Protein AF-A0A1V4JST7-F1 (afdb_monomer)

Neare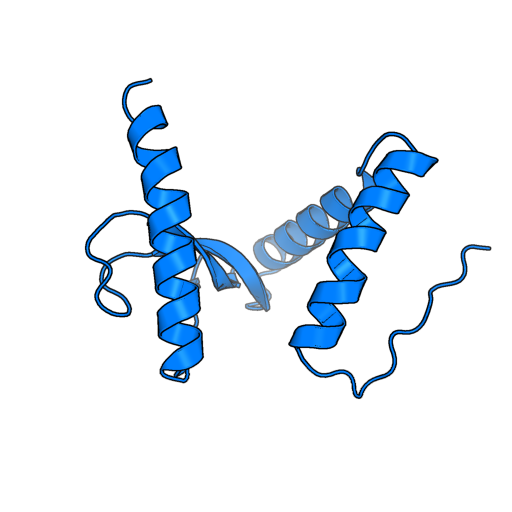st PDB structures (foldseek):
  5k0z-assembly1_A  TM=9.185E-01  e=1.102E-11  Gallus gallus
  1t2f-assembly1_A  TM=8.914E-01  e=3.279E-11  Homo sapiens
  6bb3-assembly1_C  TM=9.493E-01  e=1.491E-09  Homo sapiens
  4r69-assembly1_B  TM=9.449E-01  e=2.097E-09  Homo sapiens
  6ldh-assembly1_A  TM=8.846E-01  e=1.393E-09  Squalus acanthias

Secondary structure (DSSP, 8-state):
--------TT--HHHHHHHHHHHHHHHHHHHS---HHHHHHHHHHHHHHHTT--EEEEEEEEE-SSTT--S-EEEEEEEEEETTEEEEE------HHHHHHHHHHHHHHHHHHHHHTT-

Foldseek 3Di:
DDDPPDDPPDDDPVVVVVPVPVVVVVCCVVVVDDDPVVVVLVVVLVCCLVVQVQDWDFDFDFDDPPLPHHDGFTGRFTFGQGVVGTDGTDDDDDDPVVSVVVVVVRVVRVVVVVVVVVD

Radius of gyration: 17.13 Å; Cα contacts (8 Å, |Δi|>4): 108; chains: 1; bounding box: 39×42×36 Å

Solvent-accessible surface area (backbone atoms only — not comparable to full-atom values): 7259 Å² total; per-residue (Å²): 138,81,82,76,79,77,76,71,97,78,70,53,77,70,56,49,54,66,53,53,56,57,50,57,53,47,46,33,72,75,69,71,56,82,57,68,69,55,51,51,53,50,51,52,53,49,49,29,27,77,65,50,59,62,43,77,41,77,41,76,37,86,45,59,68,57,98,80,37,80,58,90,30,76,41,77,40,50,24,31,29,24,63,89,38,85,74,46,74,64,79,74,92,69,52,75,73,54,49,52,51,50,50,54,51,48,53,55,51,37,62,56,48,62,76,54,73,85,115

pLDDT: mean 79.65, std 14.57, range [33.41, 95.0]

Sequence (119 aa):
MYSYAACPRSTCAADLNRELFPLAYEVIKLKGYTNWAIGLSVANLCETILKDLYRVHSVSTLFKGMYGVENDVFLSLPSVLSAAGLTSVINPKLKDDEVAQLKKSAETLWNIQKDIKDL

InterPro domains:
  IPR015955 Lactate dehydrogenase/glycoside hydrolase, family 4, C-terminal [G3DSA:3.90.110.10] (10-116)
  IPR015955 Lactate dehydrogenase/glycoside hydrolase, family 4, C-terminal [SSF56327] (15-116)
  IPR022383 Lactate/malate dehydrogenase, C-terminal [PF02866] (24-117)

Organism: NCBI:txid372326

Structure (mmCIF, N/CA/C/O backbone):
data_AF-A0A1V4JST7-F1
#
_entry.id   AF-A0A1V4JST7-F1
#
loop_
_atom_site.group_PDB
_atom_site.id
_atom_site.type_symbol
_atom_site.label_atom_id
_atom_site.label_alt_id
_atom_site.label_comp_id
_atom_site.label_asym_id
_atom_site.label_entity_id
_atom_site.label_seq_id
_atom_site.pdbx_PDB_ins_code
_atom_site.Cartn_x
_atom_site.Cartn_y
_atom_site.Cartn_z
_atom_site.occupancy
_atom_site.B_iso_or_equiv
_atom_site.auth_seq_id
_atom_site.auth_comp_id
_atom_site.auth_asym_id
_atom_site.auth_atom_id
_atom_site.pdbx_PDB_model_num
ATOM 1 N N . MET A 1 1 ? 25.339 -15.319 -11.865 1.00 33.41 1 MET A N 1
ATOM 2 C CA . MET A 1 1 ? 24.842 -16.249 -10.830 1.00 33.41 1 MET A CA 1
ATOM 3 C C . MET A 1 1 ? 24.697 -15.445 -9.544 1.00 33.41 1 MET A C 1
ATOM 5 O O . MET A 1 1 ? 25.652 -15.338 -8.793 1.00 33.41 1 MET A O 1
ATOM 9 N N . TYR A 1 2 ? 23.576 -14.736 -9.371 1.00 35.44 2 TYR A N 1
ATOM 10 C CA . TYR A 1 2 ? 23.358 -13.906 -8.182 1.00 35.44 2 TYR A CA 1
ATOM 11 C C . TYR A 1 2 ? 22.822 -14.791 -7.060 1.00 35.44 2 TYR A C 1
ATOM 13 O O . TYR A 1 2 ? 21.796 -15.449 -7.225 1.00 35.44 2 TYR A O 1
ATOM 21 N N . SER A 1 3 ? 23.569 -14.839 -5.958 1.00 35.25 3 SER A N 1
ATOM 22 C CA . SER A 1 3 ? 23.191 -15.535 -4.734 1.00 35.25 3 SER A CA 1
ATOM 23 C C . SER A 1 3 ? 21.950 -14.858 -4.155 1.00 35.25 3 SER A C 1
ATOM 25 O O . SER A 1 3 ? 22.030 -13.754 -3.619 1.00 35.25 3 SER A O 1
ATOM 27 N N . TYR A 1 4 ? 20.789 -15.492 -4.308 1.00 41.66 4 TYR A N 1
ATOM 28 C CA . TYR A 1 4 ? 19.630 -15.180 -3.486 1.00 41.66 4 TYR A CA 1
ATOM 29 C C . TYR A 1 4 ? 19.977 -15.633 -2.069 1.00 41.66 4 TYR A C 1
ATOM 31 O O . TYR A 1 4 ? 19.933 -16.827 -1.772 1.00 41.66 4 TYR A O 1
ATOM 39 N N . ALA A 1 5 ? 20.362 -14.693 -1.207 1.00 42.03 5 ALA A N 1
ATOM 40 C CA . ALA A 1 5 ? 20.411 -14.945 0.223 1.00 42.03 5 ALA A CA 1
ATOM 41 C C . ALA A 1 5 ? 18.990 -15.326 0.664 1.00 42.03 5 ALA A C 1
ATOM 43 O O . ALA A 1 5 ? 18.092 -14.487 0.734 1.00 42.03 5 ALA A O 1
ATOM 44 N N . ALA A 1 6 ? 18.763 -16.622 0.865 1.00 43.69 6 ALA A N 1
ATOM 45 C CA . ALA A 1 6 ? 17.531 -17.125 1.438 1.00 43.69 6 ALA A CA 1
ATOM 46 C C . ALA A 1 6 ? 17.443 -16.600 2.877 1.00 43.69 6 ALA A C 1
ATOM 48 O O . ALA A 1 6 ? 18.225 -17.005 3.736 1.00 43.69 6 ALA A O 1
ATOM 49 N N . CYS A 1 7 ? 16.518 -15.669 3.118 1.00 44.22 7 CYS A N 1
ATOM 50 C CA . CYS A 1 7 ? 16.237 -15.148 4.451 1.00 44.22 7 CYS A CA 1
ATOM 51 C C . CYS A 1 7 ? 15.754 -16.309 5.350 1.00 44.22 7 CYS A C 1
ATOM 53 O O . CYS A 1 7 ? 14.819 -17.024 4.962 1.00 44.22 7 CYS A O 1
ATOM 55 N N . PRO A 1 8 ? 16.387 -16.559 6.511 1.00 47.09 8 PRO A N 1
ATOM 56 C CA . PRO A 1 8 ? 15.977 -17.627 7.413 1.00 47.09 8 PRO A CA 1
ATOM 57 C C . PRO A 1 8 ? 14.569 -17.346 7.959 1.00 47.09 8 PRO A C 1
ATOM 59 O O . PRO A 1 8 ? 14.271 -16.257 8.437 1.00 47.09 8 PRO A O 1
ATOM 62 N N . ARG A 1 9 ? 13.694 -18.357 7.896 1.00 49.28 9 ARG A N 1
ATOM 63 C CA . ARG A 1 9 ? 12.243 -18.313 8.190 1.00 49.28 9 ARG A CA 1
ATOM 64 C C . ARG A 1 9 ? 11.842 -17.921 9.635 1.00 49.28 9 ARG A C 1
ATOM 66 O O . ARG A 1 9 ? 10.676 -18.085 9.977 1.00 49.28 9 ARG A O 1
ATOM 73 N N . SER A 1 10 ? 12.758 -17.448 10.486 1.00 46.62 10 SER A N 1
ATOM 74 C CA . SER A 1 10 ? 12.551 -17.280 11.938 1.00 46.62 10 SER A CA 1
ATOM 75 C C . SER A 1 10 ? 13.003 -15.934 12.528 1.00 46.62 10 SER A C 1
ATOM 77 O O . SER A 1 10 ? 13.236 -15.862 13.734 1.00 46.62 10 SER A O 1
ATOM 79 N N . THR A 1 11 ? 13.171 -14.878 11.732 1.00 53.75 11 THR A N 1
ATOM 80 C CA . THR A 1 11 ? 13.606 -13.566 12.245 1.00 53.75 11 THR A CA 1
ATOM 81 C C . THR A 1 11 ? 12.442 -12.755 12.824 1.00 53.75 11 THR A C 1
ATOM 83 O O . THR A 1 11 ? 11.320 -12.781 12.313 1.00 53.75 11 THR A O 1
ATOM 86 N N . CYS A 1 12 ? 12.691 -12.045 13.931 1.00 55.47 12 CYS A N 1
ATOM 87 C CA . CYS A 1 12 ? 11.721 -11.128 14.530 1.00 55.47 12 CYS A CA 1
ATOM 88 C C . CYS A 1 12 ? 11.515 -9.909 13.608 1.00 55.47 12 CYS A C 1
ATOM 90 O O . CYS A 1 12 ? 12.421 -9.530 12.865 1.00 55.47 12 CYS A O 1
ATOM 92 N N . ALA A 1 13 ? 10.350 -9.249 13.657 1.00 61.81 13 ALA A N 1
ATOM 93 C CA . ALA A 1 13 ? 10.037 -8.100 12.791 1.00 61.81 13 ALA A CA 1
ATOM 94 C C . ALA A 1 13 ? 11.077 -6.961 12.883 1.00 61.81 13 ALA A C 1
ATOM 96 O O . ALA A 1 13 ? 11.354 -6.279 11.896 1.00 61.81 13 ALA A O 1
ATOM 97 N N . ALA A 1 14 ? 11.692 -6.784 14.057 1.00 62.53 14 ALA A N 1
ATOM 98 C CA . ALA A 1 14 ? 12.763 -5.812 14.266 1.00 62.53 14 ALA A CA 1
ATOM 99 C C . ALA A 1 14 ? 14.059 -6.176 13.517 1.00 62.53 14 ALA A C 1
ATOM 101 O O . ALA A 1 14 ? 14.716 -5.291 12.964 1.00 62.53 14 ALA A O 1
ATOM 102 N N . ASP A 1 15 ? 14.399 -7.465 13.455 1.00 67.62 15 ASP A N 1
ATOM 103 C CA . ASP A 1 15 ? 15.602 -7.956 12.777 1.00 67.62 15 ASP A CA 1
ATOM 104 C C . ASP A 1 15 ? 15.453 -7.826 11.258 1.00 67.62 15 ASP A C 1
ATOM 106 O O . ASP A 1 15 ? 16.358 -7.344 10.578 1.00 67.62 15 ASP A O 1
ATOM 110 N N . LEU A 1 16 ? 14.262 -8.138 10.737 1.00 69.88 16 LEU A N 1
ATOM 111 C CA . LEU A 1 16 ? 13.952 -7.997 9.315 1.00 69.88 16 LEU A CA 1
ATOM 112 C C . LEU A 1 16 ? 14.076 -6.539 8.843 1.00 69.88 16 LEU A C 1
ATOM 114 O O . LEU A 1 16 ? 14.664 -6.269 7.795 1.00 69.88 16 LEU A O 1
ATOM 118 N N . ASN A 1 17 ? 13.565 -5.588 9.631 1.00 72.94 17 ASN A N 1
ATOM 119 C CA . ASN A 1 17 ? 13.681 -4.165 9.310 1.00 72.94 17 ASN A CA 1
ATOM 120 C C . ASN A 1 17 ? 15.148 -3.719 9.278 1.00 72.94 17 ASN A C 1
ATOM 122 O O . ASN A 1 17 ? 15.546 -2.971 8.385 1.00 72.94 17 ASN A O 1
ATOM 126 N N . ARG A 1 18 ? 15.971 -4.201 10.216 1.00 74.69 18 ARG A N 1
ATOM 127 C CA . ARG A 1 18 ? 17.398 -3.864 10.279 1.00 74.69 18 ARG A CA 1
ATOM 128 C C . ARG A 1 18 ? 18.173 -4.363 9.060 1.00 74.69 18 ARG A C 1
ATOM 130 O O . ARG A 1 18 ? 19.128 -3.705 8.665 1.00 74.69 18 ARG A O 1
ATOM 137 N N . GLU A 1 19 ? 17.772 -5.485 8.473 1.00 77.38 19 GLU A N 1
ATOM 138 C CA . GLU A 1 19 ? 18.425 -6.057 7.291 1.00 77.38 19 GLU A CA 1
ATOM 139 C C . GLU A 1 19 ? 17.917 -5.448 5.976 1.00 77.38 19 GLU A C 1
ATOM 141 O O . GLU A 1 19 ? 18.712 -5.171 5.080 1.00 77.38 19 GLU A O 1
ATOM 146 N N . LEU A 1 20 ? 16.613 -5.176 5.851 1.00 76.56 20 LEU A N 1
ATOM 147 C CA . LEU A 1 20 ? 16.013 -4.700 4.597 1.00 76.56 20 LEU A CA 1
ATOM 148 C C . LEU A 1 20 ? 16.497 -3.310 4.168 1.00 76.56 20 LEU A C 1
ATOM 150 O O . LEU A 1 20 ? 16.792 -3.101 2.989 1.00 76.56 20 LEU A O 1
ATOM 154 N N . PHE A 1 21 ? 16.576 -2.350 5.096 1.00 79.38 21 PHE A N 1
ATOM 155 C CA . PHE A 1 21 ? 16.945 -0.976 4.735 1.00 79.38 21 PHE A CA 1
ATOM 156 C C . PHE A 1 21 ? 18.385 -0.868 4.204 1.00 79.38 21 PHE A C 1
ATOM 158 O O . PHE A 1 21 ? 18.561 -0.297 3.124 1.00 79.38 21 PHE A O 1
ATOM 165 N N . PRO A 1 22 ? 19.417 -1.426 4.871 1.00 82.44 22 PRO A N 1
ATOM 166 C C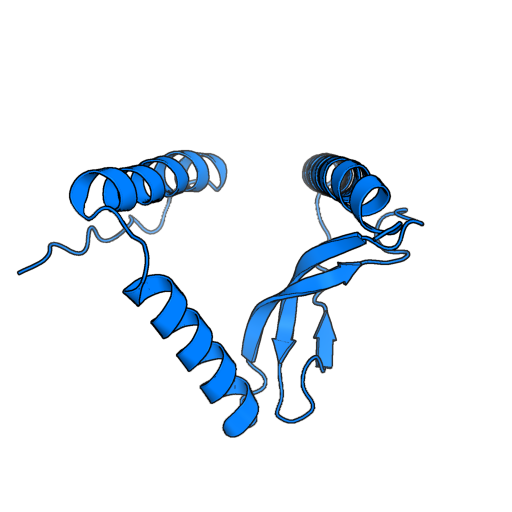A . PRO A 1 22 ? 20.786 -1.389 4.356 1.00 82.44 22 PRO A CA 1
ATOM 167 C C . PRO A 1 22 ? 20.933 -2.039 2.981 1.00 82.44 22 PRO A C 1
ATOM 169 O O . PRO A 1 22 ? 21.644 -1.497 2.137 1.00 82.44 22 PRO A O 1
ATOM 172 N N . LEU A 1 23 ? 20.224 -3.145 2.728 1.00 79.56 23 LEU A N 1
ATOM 173 C CA . LEU A 1 23 ? 20.267 -3.835 1.437 1.00 79.56 23 LEU A CA 1
ATOM 174 C C . LEU A 1 23 ? 19.765 -2.944 0.295 1.00 79.56 23 LEU A C 1
ATOM 176 O O . LEU A 1 23 ? 20.365 -2.913 -0.779 1.00 79.56 23 LEU A O 1
ATOM 180 N N . ALA A 1 24 ? 18.700 -2.169 0.520 1.00 77.94 24 ALA A N 1
ATOM 181 C CA . ALA A 1 24 ? 18.209 -1.225 -0.482 1.00 77.94 24 ALA A CA 1
ATOM 182 C C . ALA A 1 24 ? 19.260 -0.148 -0.814 1.00 77.94 24 ALA A C 1
ATOM 184 O O . ALA A 1 24 ? 19.484 0.161 -1.988 1.00 77.94 24 ALA A O 1
ATOM 185 N N . TYR A 1 25 ? 19.954 0.378 0.200 1.00 80.56 25 TYR A N 1
ATOM 186 C CA . TYR A 1 25 ? 21.043 1.340 0.003 1.00 80.56 25 TYR A CA 1
ATOM 187 C C . TYR A 1 25 ? 22.261 0.723 -0.687 1.00 80.56 25 TYR A C 1
ATOM 189 O O . TYR A 1 25 ? 22.905 1.386 -1.499 1.00 80.56 25 TYR A O 1
ATOM 197 N N . GLU A 1 26 ? 22.567 -0.542 -0.414 1.00 83.12 26 GLU A N 1
ATOM 198 C CA . GLU A 1 26 ? 23.658 -1.260 -1.068 1.00 83.12 26 GLU A CA 1
ATOM 199 C C . GLU A 1 26 ? 23.400 -1.435 -2.569 1.00 83.12 26 GLU A C 1
ATOM 201 O O . GLU A 1 26 ? 24.282 -1.152 -3.380 1.00 83.12 26 GLU A O 1
ATOM 206 N N . VAL A 1 27 ? 22.175 -1.800 -2.963 1.00 80.56 27 VAL A N 1
ATOM 207 C CA . VAL A 1 27 ? 21.789 -1.892 -4.382 1.00 80.56 27 VAL A CA 1
ATOM 208 C C . VAL A 1 27 ? 21.981 -0.549 -5.090 1.00 80.56 27 VAL A C 1
ATOM 210 O O . VAL A 1 27 ? 22.530 -0.507 -6.194 1.00 80.56 27 VAL A O 1
ATOM 213 N N . ILE A 1 28 ? 21.580 0.552 -4.448 1.00 82.50 28 ILE A N 1
ATOM 214 C CA . ILE A 1 28 ? 21.787 1.905 -4.981 1.00 82.50 28 ILE A CA 1
ATOM 215 C C . ILE A 1 28 ? 23.282 2.218 -5.082 1.00 82.50 28 ILE A C 1
ATOM 217 O O . ILE A 1 28 ? 23.722 2.738 -6.100 1.00 82.50 28 ILE A O 1
ATOM 221 N N . LYS A 1 29 ? 24.086 1.868 -4.075 1.00 82.69 29 LYS A N 1
ATOM 222 C CA . LYS A 1 29 ? 25.530 2.133 -4.069 1.00 82.69 29 LYS A CA 1
ATOM 223 C C . LYS A 1 29 ? 26.278 1.361 -5.158 1.00 82.69 29 LYS A C 1
ATOM 225 O O . LYS A 1 29 ? 27.191 1.906 -5.767 1.00 82.69 29 LYS A O 1
ATOM 230 N N . LEU A 1 30 ? 25.912 0.101 -5.390 1.00 83.00 30 LEU A N 1
ATOM 231 C CA . LEU A 1 30 ? 26.589 -0.765 -6.356 1.00 83.00 30 LEU A CA 1
ATOM 232 C C . LEU A 1 30 ? 26.151 -0.482 -7.794 1.00 83.00 30 LEU A C 1
ATOM 234 O O . LEU A 1 30 ? 26.984 -0.444 -8.696 1.00 83.00 30 LEU A O 1
ATOM 238 N N . LYS A 1 31 ? 24.843 -0.317 -8.020 1.00 76.62 31 LYS A N 1
ATOM 239 C CA . LYS A 1 31 ? 24.265 -0.208 -9.367 1.00 76.62 31 LYS A CA 1
ATOM 240 C C . LYS A 1 31 ? 23.968 1.233 -9.786 1.00 76.62 31 LYS A C 1
ATOM 242 O O . LYS A 1 31 ? 23.866 1.509 -10.975 1.00 76.62 31 LYS A O 1
ATOM 247 N N . GLY A 1 32 ? 23.792 2.136 -8.825 1.00 77.00 32 GLY A N 1
ATOM 248 C CA . GLY A 1 32 ? 23.370 3.523 -9.037 1.00 77.00 32 GLY A CA 1
ATOM 249 C C . GLY A 1 32 ? 21.855 3.722 -9.170 1.00 77.00 32 GLY A C 1
ATOM 250 O O . GLY A 1 32 ? 21.407 4.861 -9.221 1.00 77.00 32 GLY A O 1
ATOM 251 N N . TYR A 1 33 ? 21.049 2.653 -9.245 1.00 76.38 33 TYR A N 1
ATOM 252 C CA . TYR A 1 33 ? 19.598 2.740 -9.469 1.00 76.38 33 TYR A CA 1
ATOM 253 C C . TYR A 1 33 ? 18.834 1.473 -9.044 1.00 76.38 33 TYR A C 1
ATOM 255 O O . TYR A 1 33 ? 19.377 0.366 -9.035 1.00 76.38 33 TYR A O 1
ATOM 263 N N . THR A 1 34 ? 17.532 1.622 -8.770 1.00 78.81 34 THR A N 1
ATOM 264 C CA . THR A 1 34 ? 16.594 0.555 -8.366 1.00 78.81 34 THR A CA 1
ATOM 265 C C . THR A 1 34 ? 15.462 0.389 -9.389 1.00 78.81 34 THR A C 1
ATOM 267 O O . THR A 1 34 ? 14.379 0.939 -9.239 1.00 78.81 34 THR A O 1
ATOM 270 N N . ASN A 1 35 ? 15.684 -0.381 -10.459 1.00 83.31 35 ASN A N 1
ATOM 271 C CA . ASN A 1 35 ? 14.709 -0.500 -11.558 1.00 83.31 35 ASN A CA 1
ATOM 272 C C . ASN A 1 35 ? 13.934 -1.830 -11.596 1.00 83.31 35 ASN A C 1
ATOM 274 O O . ASN A 1 35 ? 12.711 -1.826 -11.701 1.00 83.31 35 ASN A O 1
ATOM 278 N N . TRP A 1 36 ? 14.618 -2.972 -11.484 1.00 86.50 36 TRP A N 1
ATOM 279 C CA . TRP A 1 36 ? 13.976 -4.289 -11.639 1.00 86.50 36 TRP A CA 1
ATOM 280 C C . TRP A 1 36 ? 12.977 -4.613 -10.531 1.00 86.50 36 TRP A C 1
ATOM 282 O O . TRP A 1 36 ? 11.898 -5.119 -10.819 1.00 86.50 36 TRP A O 1
ATOM 292 N N . ALA A 1 37 ? 13.318 -4.301 -9.277 1.00 85.62 37 ALA A N 1
ATOM 293 C CA . ALA A 1 37 ? 12.444 -4.578 -8.140 1.00 85.62 37 ALA A CA 1
ATOM 294 C C . ALA A 1 37 ? 11.113 -3.820 -8.259 1.00 85.62 37 ALA A C 1
ATOM 296 O O . ALA A 1 37 ? 10.052 -4.417 -8.118 1.00 85.62 37 ALA A O 1
ATOM 297 N N . ILE A 1 38 ? 11.167 -2.528 -8.602 1.00 87.31 38 ILE A N 1
ATOM 298 C CA . ILE A 1 38 ? 9.969 -1.700 -8.792 1.00 87.31 38 ILE A CA 1
ATOM 299 C C . ILE A 1 38 ? 9.166 -2.193 -10.002 1.00 87.31 38 ILE A C 1
ATOM 301 O O . ILE A 1 38 ? 7.954 -2.355 -9.897 1.00 87.31 38 ILE A O 1
ATOM 305 N N . GLY A 1 39 ? 9.830 -2.496 -11.123 1.00 91.19 39 GLY A N 1
ATOM 306 C CA . GLY A 1 39 ? 9.164 -3.022 -12.318 1.00 91.19 39 GLY A CA 1
ATOM 307 C C . GLY A 1 39 ? 8.425 -4.337 -12.060 1.00 91.19 39 GLY A C 1
ATOM 308 O O . GLY A 1 39 ? 7.284 -4.491 -12.488 1.00 91.19 39 GLY A O 1
ATOM 309 N N . LEU A 1 40 ? 9.032 -5.256 -11.304 1.00 92.69 40 LEU A N 1
ATOM 310 C CA . LEU A 1 40 ? 8.39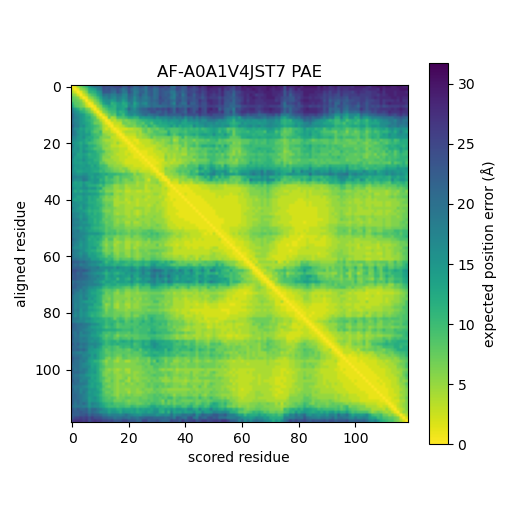1 -6.512 -10.912 1.00 92.69 40 LEU A CA 1
ATOM 311 C C . LEU A 1 40 ? 7.191 -6.277 -9.984 1.00 92.69 40 LEU A C 1
ATOM 313 O O . LEU A 1 40 ? 6.148 -6.902 -10.172 1.00 92.69 40 LEU A O 1
ATOM 317 N N . SER A 1 41 ? 7.310 -5.358 -9.021 1.00 91.12 41 SER A N 1
ATOM 318 C CA . SER A 1 41 ? 6.199 -4.985 -8.138 1.00 91.12 41 SER A CA 1
ATOM 319 C C . SER A 1 41 ? 5.014 -4.420 -8.923 1.00 91.12 41 SER A C 1
ATOM 321 O O . SER A 1 41 ? 3.880 -4.843 -8.709 1.00 91.12 41 SER A O 1
ATOM 323 N N . VAL A 1 42 ? 5.267 -3.519 -9.879 1.00 92.38 42 VAL A N 1
ATOM 324 C CA . VAL A 1 42 ? 4.220 -2.956 -10.746 1.00 92.38 42 VAL A CA 1
ATOM 325 C C . VAL A 1 42 ? 3.608 -4.036 -11.636 1.00 92.38 42 VAL A C 1
ATOM 327 O O . VAL A 1 42 ? 2.388 -4.122 -11.725 1.00 92.38 42 VAL A O 1
ATOM 330 N N . ALA A 1 43 ? 4.419 -4.910 -12.238 1.00 94.12 43 ALA A N 1
ATOM 331 C CA . ALA A 1 43 ? 3.915 -6.011 -13.056 1.00 94.12 43 ALA A CA 1
ATOM 332 C C . ALA A 1 43 ? 2.986 -6.949 -12.263 1.00 94.12 43 ALA A C 1
ATOM 334 O O . ALA A 1 43 ? 1.946 -7.355 -12.776 1.00 94.12 43 ALA A O 1
ATOM 335 N N . ASN A 1 44 ? 3.317 -7.248 -11.004 1.00 93.00 44 ASN A N 1
ATOM 336 C CA . ASN A 1 44 ? 2.494 -8.084 -10.126 1.00 93.00 44 ASN A CA 1
ATOM 337 C C . ASN A 1 44 ? 1.174 -7.392 -9.720 1.00 93.00 44 ASN A C 1
ATOM 339 O O . ASN A 1 44 ? 0.110 -8.020 -9.700 1.00 93.00 44 ASN A O 1
ATOM 343 N N . LEU A 1 45 ? 1.218 -6.081 -9.454 1.00 92.06 45 LEU A N 1
ATOM 344 C CA . LEU A 1 45 ? 0.013 -5.274 -9.232 1.00 92.06 45 LEU A CA 1
ATOM 345 C C . LEU A 1 45 ? -0.894 -5.287 -10.470 1.00 92.06 45 LEU A C 1
ATOM 347 O O . LEU A 1 45 ? -2.080 -5.594 -10.358 1.00 92.06 45 LEU A O 1
ATOM 351 N N . CYS A 1 46 ? -0.332 -5.027 -11.654 1.00 93.81 46 CYS A N 1
ATOM 352 C CA . CYS A 1 46 ? -1.066 -5.069 -12.916 1.00 93.81 46 CYS A CA 1
ATOM 353 C C . CYS A 1 46 ? -1.653 -6.455 -13.187 1.00 93.81 46 CYS A C 1
ATOM 355 O O . CYS A 1 46 ? -2.817 -6.549 -13.554 1.00 93.81 46 CYS A O 1
ATOM 357 N N . GLU A 1 47 ? -0.894 -7.532 -12.972 1.00 94.62 47 GLU A N 1
ATOM 358 C CA . GLU A 1 47 ? -1.397 -8.898 -13.128 1.00 94.62 47 GLU A CA 1
ATOM 359 C C . GLU A 1 47 ? -2.610 -9.153 -12.227 1.00 94.62 47 GLU A C 1
ATOM 361 O O . GLU A 1 47 ? -3.601 -9.722 -12.676 1.00 94.62 47 GLU A O 1
ATOM 366 N N . THR A 1 48 ? -2.545 -8.707 -10.973 1.00 93.81 48 THR A N 1
ATOM 367 C CA . THR A 1 48 ? -3.629 -8.896 -10.003 1.00 93.81 48 THR A CA 1
ATOM 368 C C . THR A 1 48 ? -4.912 -8.199 -10.432 1.00 93.81 48 THR A C 1
ATOM 370 O O . THR A 1 48 ? -5.981 -8.797 -10.328 1.00 93.81 48 THR A O 1
ATOM 373 N N . ILE A 1 49 ? -4.801 -6.967 -10.931 1.00 93.44 49 ILE A N 1
ATOM 374 C CA . ILE A 1 49 ? -5.943 -6.183 -11.407 1.00 93.44 49 ILE A CA 1
ATOM 375 C C . ILE A 1 49 ? -6.490 -6.790 -12.705 1.00 93.44 49 ILE A C 1
ATOM 377 O O . ILE A 1 49 ? -7.677 -7.071 -12.805 1.00 93.44 49 ILE A O 1
ATOM 381 N N . LEU A 1 50 ? -5.626 -7.053 -13.690 1.00 94.94 50 LEU A N 1
ATOM 382 C CA . LEU A 1 50 ? -6.039 -7.531 -15.014 1.00 94.94 50 LEU A CA 1
ATOM 383 C C . LEU A 1 50 ? -6.653 -8.933 -14.990 1.00 94.94 50 LEU A C 1
ATOM 385 O O . LEU A 1 50 ? -7.516 -9.233 -15.809 1.00 94.94 50 LEU A O 1
ATOM 389 N N . LYS A 1 51 ? -6.194 -9.802 -14.084 1.00 95.00 51 LYS A N 1
ATOM 390 C CA . LYS A 1 51 ? -6.699 -11.175 -13.942 1.00 95.00 51 LYS A CA 1
ATOM 391 C C . LYS A 1 51 ? -7.735 -11.328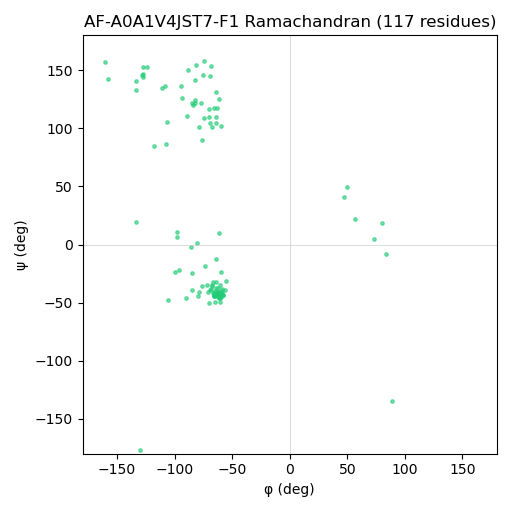 -12.826 1.00 95.00 51 LYS A C 1
ATOM 393 O O . LYS A 1 51 ? -8.105 -12.458 -12.525 1.00 95.00 51 LYS A O 1
ATOM 398 N N . ASP A 1 52 ? -8.159 -10.226 -12.208 1.00 94.44 52 ASP A N 1
ATOM 399 C CA . ASP A 1 52 ? -9.153 -10.201 -11.132 1.00 94.44 52 ASP A CA 1
ATOM 400 C C . ASP A 1 52 ? -8.868 -11.211 -10.001 1.00 94.44 52 ASP A C 1
ATOM 402 O O . ASP A 1 52 ? -9.701 -12.028 -9.617 1.00 94.44 52 ASP A O 1
ATOM 406 N N . LEU A 1 53 ? -7.629 -11.216 -9.496 1.00 90.06 53 LEU A N 1
ATOM 407 C CA . LEU A 1 53 ? -7.140 -12.299 -8.627 1.00 90.06 53 LEU A CA 1
ATOM 408 C C . LEU A 1 53 ? -7.475 -12.123 -7.138 1.00 90.06 53 LEU A C 1
ATOM 410 O O . LEU A 1 53 ? -7.085 -12.980 -6.344 1.00 90.06 53 LEU A O 1
ATOM 414 N N . TYR A 1 54 ? -8.127 -11.023 -6.742 1.00 92.25 54 TYR A N 1
ATOM 415 C CA . TYR A 1 54 ? -8.460 -10.701 -5.343 1.00 92.25 54 TYR A CA 1
ATOM 416 C C . TYR A 1 54 ? -7.274 -10.875 -4.372 1.00 92.25 54 TYR A C 1
ATOM 418 O O . TYR A 1 54 ? -7.416 -11.390 -3.261 1.00 92.25 54 TYR A O 1
ATOM 426 N N . ARG A 1 55 ? -6.066 -10.470 -4.792 1.00 91.81 55 ARG A N 1
ATOM 427 C CA . ARG A 1 55 ? -4.848 -10.632 -3.981 1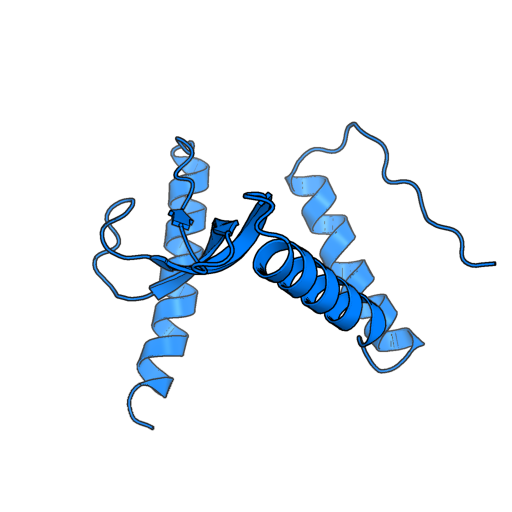.00 91.81 55 ARG A CA 1
ATOM 428 C C . ARG A 1 55 ? -4.629 -9.445 -3.055 1.00 91.81 55 ARG A C 1
ATOM 430 O O . ARG A 1 55 ? -4.973 -8.307 -3.373 1.00 91.81 55 ARG A O 1
ATOM 437 N N . VAL A 1 56 ? -3.993 -9.731 -1.922 1.00 91.19 56 VAL A N 1
ATOM 438 C CA . VAL A 1 56 ? -3.560 -8.716 -0.962 1.00 91.19 56 VAL A CA 1
ATOM 439 C C . VAL A 1 56 ? -2.235 -8.123 -1.416 1.00 91.19 56 VAL A C 1
ATOM 441 O O . VAL A 1 56 ? -1.255 -8.847 -1.583 1.00 91.19 56 VAL A O 1
ATOM 444 N N . HIS A 1 57 ? -2.202 -6.803 -1.560 1.00 91.25 57 HIS A N 1
ATOM 445 C CA . HIS A 1 57 ? -0.993 -6.031 -1.823 1.00 91.25 57 HIS A CA 1
ATOM 446 C C . HIS A 1 57 ? -0.865 -4.898 -0.814 1.00 91.25 57 HIS A C 1
ATOM 448 O O . HIS A 1 57 ? -1.856 -4.288 -0.417 1.00 91.25 57 HIS A O 1
ATOM 454 N N . SER A 1 58 ? 0.363 -4.594 -0.405 1.00 90.31 58 SER A N 1
ATOM 455 C CA . SER A 1 58 ? 0.663 -3.389 0.366 1.00 90.31 58 SER A CA 1
ATOM 456 C C . SER A 1 58 ? 0.724 -2.197 -0.587 1.00 90.31 58 SER A C 1
ATOM 458 O O . SER A 1 58 ? 1.716 -2.020 -1.298 1.00 90.31 58 SER A O 1
ATOM 460 N N . VAL A 1 59 ? -0.350 -1.412 -0.628 1.00 90.62 59 VAL A N 1
ATOM 461 C CA . VAL A 1 59 ? -0.472 -0.223 -1.479 1.00 90.62 59 VAL A CA 1
ATOM 462 C C . VAL A 1 59 ? -0.797 1.002 -0.640 1.00 90.62 59 VAL A C 1
ATOM 464 O O . VAL A 1 59 ? -1.374 0.899 0.443 1.00 90.62 59 VAL A O 1
ATOM 467 N N . SER A 1 60 ? -0.402 2.171 -1.142 1.00 89.81 60 SER A N 1
ATOM 468 C CA . SER A 1 60 ? -0.742 3.440 -0.508 1.00 89.81 60 SER A CA 1
ATOM 469 C C . SER A 1 60 ? -2.235 3.709 -0.677 1.00 89.81 60 SER A C 1
ATOM 471 O O . SER A 1 60 ? -2.723 3.833 -1.800 1.00 89.81 60 SER A O 1
ATOM 473 N N . THR A 1 61 ? -2.961 3.769 0.433 1.00 87.56 61 THR A N 1
ATOM 474 C CA . THR A 1 61 ? -4.413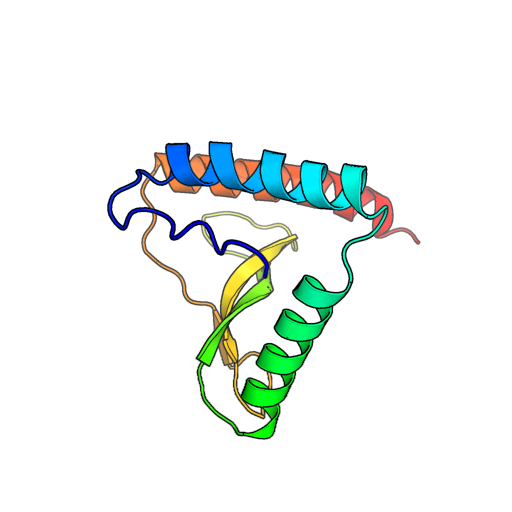 3.976 0.465 1.00 87.56 61 THR A CA 1
ATOM 475 C C . THR A 1 61 ? -4.760 5.137 1.377 1.00 87.56 61 THR A C 1
ATOM 477 O O . THR A 1 61 ? -4.015 5.447 2.309 1.00 87.56 61 THR A O 1
ATOM 480 N N . LEU A 1 62 ? -5.888 5.789 1.093 1.00 84.88 62 LEU A N 1
ATOM 481 C CA . LEU A 1 62 ? -6.407 6.840 1.954 1.00 84.88 62 LEU A CA 1
ATOM 482 C C . LEU A 1 62 ? -6.809 6.232 3.299 1.00 84.88 62 LEU A C 1
ATOM 484 O O . LEU A 1 62 ? -7.714 5.402 3.376 1.00 84.88 62 LEU A O 1
ATOM 488 N N . PHE A 1 63 ? -6.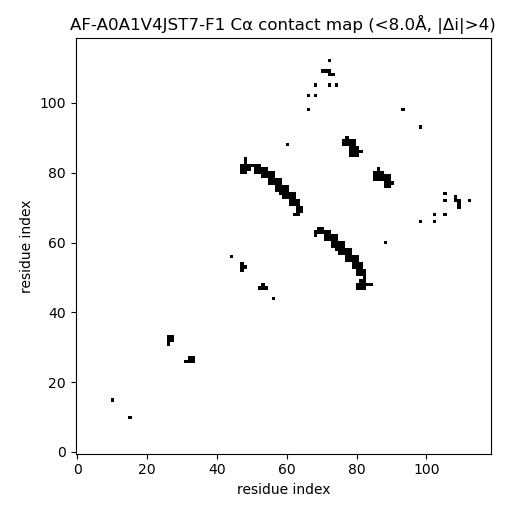140 6.676 4.352 1.00 80.00 63 PHE A N 1
ATOM 489 C CA . PHE A 1 63 ? -6.392 6.276 5.721 1.00 80.00 63 PHE A CA 1
ATOM 490 C C . PHE A 1 63 ? -7.079 7.427 6.449 1.00 80.00 63 PHE A C 1
ATOM 492 O O . PHE A 1 63 ? -6.453 8.433 6.777 1.00 80.00 63 PHE A O 1
ATOM 499 N N . LYS A 1 64 ? -8.385 7.276 6.676 1.00 77.06 64 LYS A N 1
ATOM 500 C CA . LYS A 1 64 ? -9.228 8.269 7.348 1.00 77.06 64 LYS A CA 1
ATOM 501 C C . LYS A 1 64 ? -10.102 7.591 8.394 1.00 77.06 64 LYS A C 1
ATOM 503 O O . LYS A 1 64 ? -10.740 6.581 8.106 1.00 77.06 64 LYS A O 1
ATOM 508 N N . GLY A 1 65 ? -10.152 8.150 9.601 1.00 70.56 65 GLY A N 1
ATOM 509 C CA . GLY A 1 65 ? -11.049 7.705 10.673 1.00 70.56 65 GLY A CA 1
ATOM 510 C C . GLY A 1 65 ? -10.661 6.377 11.330 1.00 70.56 65 GLY A C 1
ATOM 511 O O . GLY A 1 65 ? -11.380 5.881 12.194 1.00 70.56 65 GLY A O 1
ATOM 512 N N . MET A 1 66 ? -9.523 5.789 10.957 1.00 69.75 66 MET A N 1
ATOM 513 C CA . MET A 1 66 ? -9.016 4.548 11.536 1.00 69.75 66 MET A CA 1
ATOM 514 C C . MET A 1 66 ? -8.029 4.864 12.667 1.00 69.75 66 MET A C 1
ATOM 516 O O . MET A 1 66 ? -7.197 5.761 12.548 1.00 69.75 66 MET A O 1
ATOM 520 N N . TYR A 1 67 ? -8.132 4.143 13.789 1.00 70.50 67 TYR A N 1
ATOM 521 C CA . TYR A 1 67 ? -7.274 4.313 14.976 1.00 70.50 67 TYR A CA 1
ATOM 522 C C . TYR A 1 67 ? -7.248 5.729 15.587 1.00 70.50 67 TYR A C 1
ATOM 524 O O . TYR A 1 67 ? -6.321 6.068 16.323 1.00 70.50 67 TYR A O 1
ATOM 532 N N . GLY A 1 68 ? -8.273 6.549 15.330 1.00 70.31 68 GLY A N 1
ATOM 533 C CA . GLY A 1 68 ? -8.362 7.926 15.830 1.00 70.31 68 GLY A CA 1
ATOM 534 C C . GLY A 1 68 ? -7.550 8.945 15.023 1.00 70.31 68 GLY A C 1
ATOM 535 O O . GLY A 1 68 ? -7.252 10.014 15.540 1.00 70.31 68 GLY A O 1
ATOM 536 N N . VAL A 1 69 ? -7.168 8.618 13.783 1.00 75.00 69 VAL A N 1
ATOM 537 C CA . VAL A 1 69 ? -6.568 9.578 12.846 1.00 75.00 69 VAL A CA 1
ATOM 538 C C . VAL A 1 69 ? -7.686 10.256 12.053 1.00 75.00 69 VAL A C 1
ATOM 540 O O . VAL A 1 69 ? -8.358 9.616 11.244 1.00 75.00 69 VAL A O 1
ATOM 543 N N . GLU A 1 70 ? -7.909 11.545 12.306 1.00 73.25 70 GLU A N 1
ATOM 544 C CA . GLU A 1 70 ? -8.962 12.337 11.645 1.00 73.25 70 GLU A CA 1
ATOM 545 C C . GLU A 1 70 ? -8.511 12.913 10.296 1.00 73.25 70 GLU A C 1
ATOM 547 O O . GLU A 1 70 ? -9.327 13.177 9.411 1.00 73.25 70 GLU A O 1
ATOM 552 N N . ASN A 1 71 ? -7.202 13.088 10.132 1.00 77.75 71 ASN A N 1
ATOM 553 C CA . ASN A 1 71 ? -6.589 13.697 8.965 1.00 77.75 71 ASN A CA 1
ATOM 554 C C . ASN A 1 71 ? -6.574 12.748 7.755 1.00 77.75 71 ASN A 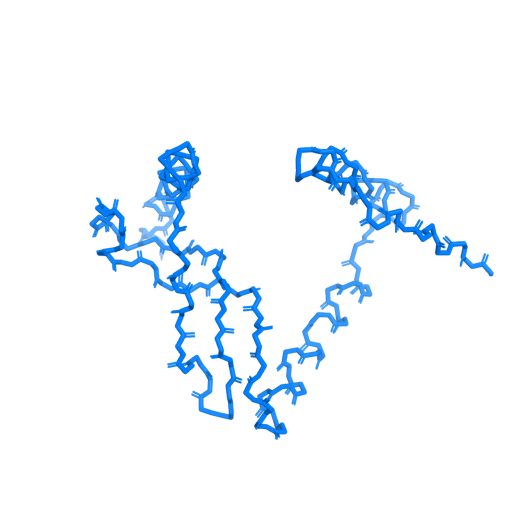C 1
ATOM 556 O O . ASN A 1 71 ? -6.379 11.543 7.896 1.00 77.75 71 ASN A O 1
ATOM 560 N N . ASP A 1 72 ? -6.716 13.311 6.552 1.00 81.56 72 ASP A N 1
ATOM 561 C CA . ASP A 1 72 ? -6.629 12.564 5.293 1.00 81.56 72 ASP A CA 1
ATOM 562 C C . ASP A 1 72 ? -5.159 12.247 4.964 1.00 81.56 72 ASP A C 1
ATOM 564 O O . ASP A 1 72 ? -4.478 13.041 4.312 1.00 81.56 72 ASP A O 1
ATOM 568 N N . VAL A 1 73 ? -4.661 11.101 5.433 1.00 86.31 73 VAL A N 1
ATOM 569 C CA . VAL A 1 73 ? -3.273 10.658 5.219 1.00 86.31 73 VAL A CA 1
ATOM 570 C C . VAL A 1 73 ? -3.248 9.449 4.292 1.00 86.31 73 VAL A C 1
ATOM 572 O O . VAL A 1 73 ? -3.990 8.492 4.491 1.00 86.31 73 VAL A O 1
ATOM 575 N N . PHE A 1 74 ? -2.357 9.443 3.302 1.00 86.50 74 PHE A N 1
ATOM 576 C CA . PHE A 1 74 ? -2.068 8.231 2.533 1.00 86.50 74 PHE A CA 1
ATOM 577 C C . PHE A 1 74 ? -1.023 7.358 3.239 1.00 86.50 74 PHE A C 1
ATOM 579 O O . PHE A 1 74 ? 0.095 7.808 3.499 1.00 86.50 74 PHE A O 1
ATOM 586 N N . LEU A 1 75 ? -1.389 6.110 3.549 1.00 87.31 75 LEU A N 1
ATOM 587 C CA . LEU A 1 75 ? -0.535 5.126 4.222 1.00 87.31 75 LEU A CA 1
ATOM 588 C C . LEU A 1 75 ? -0.483 3.812 3.447 1.00 87.31 75 LEU A C 1
ATOM 590 O O . LEU A 1 75 ? -1.471 3.386 2.848 1.00 87.31 75 LEU A O 1
ATOM 594 N N . SER A 1 76 ? 0.672 3.145 3.499 1.00 88.38 76 SER A N 1
ATOM 595 C CA . SER A 1 76 ? 0.829 1.801 2.940 1.00 88.38 76 SER A CA 1
ATOM 596 C C . SER A 1 76 ? 0.139 0.788 3.846 1.00 88.38 76 SER A C 1
ATOM 598 O O . SER A 1 76 ? 0.606 0.530 4.957 1.00 88.38 76 SER A O 1
ATOM 600 N N . LEU A 1 77 ? -0.982 0.238 3.381 1.00 88.31 77 LEU A N 1
ATOM 601 C CA . LEU A 1 77 ? -1.789 -0.721 4.130 1.00 88.31 77 LEU A CA 1
ATOM 602 C C . LEU A 1 77 ? -2.058 -1.971 3.291 1.00 88.31 77 LEU A C 1
ATOM 604 O O . LEU A 1 77 ? -2.209 -1.876 2.065 1.00 88.31 77 LEU A O 1
ATOM 608 N N . PRO A 1 78 ? -2.132 -3.152 3.930 1.00 89.38 78 PRO A N 1
ATOM 609 C CA . PRO A 1 78 ? -2.495 -4.377 3.238 1.00 89.38 78 PRO A CA 1
ATOM 610 C C . PRO A 1 78 ? -3.919 -4.244 2.703 1.00 89.38 78 PRO A C 1
ATOM 612 O O . PRO A 1 78 ? -4.872 -4.078 3.460 1.00 89.38 78 PRO A O 1
ATOM 615 N N . SER A 1 79 ? -4.061 -4.302 1.388 1.00 89.88 79 SER A N 1
ATOM 616 C CA . SER A 1 79 ? -5.318 -4.026 0.709 1.00 89.88 79 SER A CA 1
ATOM 617 C C . SER A 1 79 ? -5.620 -5.083 -0.339 1.00 89.88 79 SER A C 1
ATOM 619 O O . SER A 1 79 ? -4.727 -5.553 -1.041 1.00 89.88 79 SER A O 1
ATOM 621 N N . VAL A 1 80 ? -6.889 -5.461 -0.447 1.00 91.88 80 VAL A N 1
ATOM 622 C CA . VAL A 1 80 ? -7.383 -6.407 -1.447 1.00 91.88 80 VAL A CA 1
ATOM 623 C C . VAL A 1 80 ? -7.619 -5.661 -2.753 1.00 91.88 80 VAL A C 1
ATOM 625 O O . VAL A 1 80 ? -8.414 -4.716 -2.801 1.00 91.88 80 VAL A O 1
ATOM 628 N N . LEU A 1 81 ? -6.938 -6.105 -3.808 1.00 91.38 81 LEU A N 1
ATOM 629 C CA . LEU A 1 81 ? -7.072 -5.566 -5.157 1.00 91.38 81 LEU A CA 1
ATOM 630 C C . LEU A 1 81 ? -7.803 -6.554 -6.069 1.00 91.38 81 LEU A C 1
ATOM 632 O O . LEU A 1 81 ? -7.494 -7.746 -6.072 1.00 91.38 81 LEU A O 1
ATOM 636 N N . SER A 1 82 ? -8.734 -6.029 -6.861 1.00 91.88 82 SER A N 1
ATOM 637 C CA . SER A 1 82 ? -9.501 -6.735 -7.896 1.00 91.88 82 SER A CA 1
ATOM 638 C C . SER A 1 82 ? -9.451 -5.950 -9.214 1.00 91.88 82 SER A C 1
ATOM 640 O O . SER A 1 82 ? -8.810 -4.896 -9.290 1.00 91.88 82 SER A O 1
ATOM 642 N N . ALA A 1 83 ? -10.145 -6.418 -10.252 1.00 91.88 83 ALA A N 1
ATOM 643 C CA . ALA A 1 83 ? -10.301 -5.681 -11.508 1.00 91.88 83 ALA A CA 1
ATOM 644 C C . ALA A 1 83 ? -10.989 -4.316 -11.325 1.00 91.88 83 ALA A C 1
ATOM 646 O O . ALA A 1 83 ? -10.756 -3.399 -12.110 1.00 91.88 83 ALA A O 1
ATOM 647 N N . ALA A 1 84 ? -11.779 -4.146 -10.258 1.00 89.75 84 ALA A N 1
ATOM 648 C CA . ALA A 1 84 ? -12.384 -2.868 -9.882 1.00 89.75 84 ALA A CA 1
ATOM 649 C C . ALA A 1 84 ? -11.418 -1.929 -9.124 1.00 89.75 84 ALA A C 1
ATOM 651 O O . ALA A 1 84 ? -11.804 -0.832 -8.724 1.00 89.75 84 ALA A O 1
ATOM 652 N N . GLY A 1 85 ? -10.165 -2.344 -8.910 1.00 87.06 85 GLY A N 1
ATOM 653 C CA . GLY A 1 85 ? -9.172 -1.613 -8.129 1.00 87.06 85 GLY A CA 1
ATOM 654 C C . GLY A 1 85 ? -9.213 -1.982 -6.645 1.00 87.06 85 GLY A C 1
ATOM 655 O O . GLY A 1 85 ? -9.233 -3.161 -6.280 1.00 87.06 85 GLY A O 1
ATOM 656 N N . LEU A 1 86 ? -9.173 -0.971 -5.772 1.00 86.75 86 LEU A N 1
ATOM 657 C CA . LEU A 1 86 ? -9.169 -1.163 -4.322 1.00 86.75 86 LEU A CA 1
ATOM 658 C C . LEU A 1 86 ? -10.536 -1.662 -3.843 1.00 86.75 86 LEU A C 1
ATOM 660 O O . LEU A 1 86 ? -11.506 -0.914 -3.832 1.00 86.75 86 LEU A O 1
ATOM 664 N N . THR A 1 87 ? -10.599 -2.923 -3.419 1.00 87.56 87 THR A N 1
ATOM 665 C CA . THR A 1 87 ? -11.850 -3.549 -2.963 1.00 87.56 87 THR A CA 1
ATOM 666 C C . THR A 1 87 ? -12.056 -3.363 -1.466 1.00 87.56 87 THR A C 1
ATOM 668 O O . THR A 1 87 ? -13.148 -3.033 -1.014 1.00 87.56 87 THR A O 1
ATOM 671 N N . SER A 1 88 ? -11.010 -3.595 -0.674 1.00 86.62 88 SER A N 1
ATOM 672 C CA . SER A 1 88 ? -11.081 -3.482 0.780 1.00 86.62 88 SER A CA 1
ATOM 673 C C . SER A 1 88 ? -9.693 -3.257 1.363 1.00 86.62 88 SER A C 1
ATOM 675 O O . SER A 1 88 ? -8.720 -3.844 0.890 1.00 86.62 88 SER A O 1
ATOM 677 N N . VAL A 1 89 ? -9.603 -2.429 2.399 1.00 86.25 89 VAL A N 1
ATOM 678 C CA . VAL A 1 89 ? -8.384 -2.268 3.196 1.00 86.25 89 VAL A CA 1
ATOM 679 C C . VAL A 1 89 ? -8.479 -3.210 4.389 1.00 86.25 89 VAL A C 1
ATOM 681 O O . VAL A 1 89 ? -9.456 -3.187 5.138 1.00 86.25 89 VAL A O 1
ATOM 684 N N . ILE A 1 90 ? -7.466 -4.052 4.571 1.00 85.06 90 ILE A N 1
ATOM 685 C CA . ILE A 1 90 ? -7.419 -4.989 5.688 1.00 85.06 90 ILE A CA 1
ATOM 686 C C . ILE A 1 90 ? -7.034 -4.208 6.938 1.00 85.06 90 ILE A C 1
ATOM 688 O O . ILE A 1 90 ? -5.964 -3.606 7.007 1.00 85.06 90 ILE A O 1
ATOM 692 N N . ASN A 1 91 ? -7.907 -4.258 7.942 1.00 80.19 91 ASN A N 1
ATOM 693 C CA . ASN A 1 91 ? -7.667 -3.649 9.240 1.00 80.19 91 ASN A CA 1
ATOM 694 C C . ASN A 1 91 ? -7.381 -4.727 10.302 1.00 80.19 91 ASN A C 1
ATOM 696 O O . ASN A 1 91 ? -8.318 -5.200 10.954 1.00 80.19 91 ASN A O 1
ATOM 700 N N . PRO A 1 92 ? -6.121 -5.172 10.465 1.00 78.75 92 PRO A N 1
ATOM 701 C CA . PRO A 1 92 ? -5.776 -6.128 11.510 1.00 78.75 92 PRO A CA 1
ATOM 702 C C . PRO A 1 92 ? -5.882 -5.459 12.880 1.00 78.75 92 PRO A C 1
ATOM 704 O O . PRO A 1 92 ? -5.534 -4.296 13.010 1.00 78.75 92 PRO A O 1
ATOM 707 N N . LYS A 1 93 ? -6.307 -6.183 13.920 1.00 79.50 93 LYS A N 1
ATOM 708 C CA . LYS A 1 93 ? -6.243 -5.665 15.295 1.00 79.50 93 LYS A CA 1
ATOM 709 C C . LYS A 1 93 ? -4.777 -5.571 15.728 1.00 79.50 93 LYS A C 1
ATOM 711 O O . LYS A 1 93 ? -4.154 -6.596 15.993 1.00 79.50 93 LYS A O 1
ATOM 716 N N . LEU A 1 94 ? -4.252 -4.352 15.761 1.00 81.56 94 LEU A N 1
ATOM 717 C CA . LEU A 1 94 ? -2.885 -4.047 16.184 1.00 81.56 94 LEU A CA 1
ATOM 718 C C . LEU A 1 94 ? -2.776 -3.980 17.711 1.00 81.56 94 LEU A C 1
ATOM 720 O O . LEU A 1 94 ? -3.757 -3.685 18.398 1.00 81.56 94 LEU A O 1
ATOM 724 N N . LYS A 1 95 ? -1.576 -4.235 18.239 1.00 87.38 95 LYS A N 1
ATOM 725 C CA . LYS A 1 95 ? -1.257 -3.988 19.656 1.00 87.38 95 LYS A CA 1
ATOM 726 C C . LYS A 1 95 ? -1.086 -2.492 19.914 1.00 87.38 95 LYS A C 1
ATOM 728 O O . LYS A 1 95 ? -0.730 -1.752 19.001 1.00 87.38 95 LYS A O 1
ATOM 733 N N . ASP A 1 96 ? -1.241 -2.057 21.162 1.00 86.25 96 ASP A N 1
ATOM 734 C CA . ASP A 1 96 ? -1.126 -0.637 21.529 1.00 86.25 96 ASP A CA 1
ATOM 735 C C . ASP A 1 96 ? 0.223 -0.017 21.109 1.00 86.25 96 ASP A C 1
ATOM 737 O O . ASP A 1 96 ? 0.256 1.090 20.567 1.00 86.25 96 ASP A O 1
ATOM 741 N N . ASP A 1 97 ? 1.321 -0.769 21.242 1.00 86.94 97 ASP A N 1
ATOM 742 C CA . ASP A 1 97 ? 2.659 -0.344 20.802 1.00 86.94 97 ASP A CA 1
ATOM 743 C C . ASP A 1 97 ? 2.755 -0.143 19.278 1.00 86.94 97 ASP A C 1
ATOM 745 O O . ASP A 1 97 ? 3.429 0.772 18.798 1.00 86.94 97 ASP A O 1
ATOM 749 N N . GLU A 1 98 ? 2.085 -0.993 18.495 1.00 83.44 98 GLU A N 1
ATOM 750 C CA . GLU A 1 98 ? 2.059 -0.910 17.029 1.00 83.44 98 GLU A CA 1
ATOM 751 C C . GLU A 1 98 ? 1.134 0.215 16.562 1.00 83.44 98 GLU A C 1
ATOM 753 O O . GLU A 1 98 ? 1.448 0.916 15.602 1.00 83.44 98 GLU A O 1
ATOM 758 N N . VAL A 1 99 ? 0.027 0.447 17.276 1.00 85.50 99 VAL A N 1
ATOM 759 C CA . VAL A 1 99 ? -0.865 1.589 17.042 1.00 85.50 99 VAL A CA 1
ATOM 760 C C . VAL A 1 99 ? -0.123 2.902 17.285 1.00 85.50 99 VAL A C 1
ATOM 762 O O . VAL A 1 99 ? -0.250 3.826 16.482 1.00 85.50 99 VAL A O 1
ATOM 765 N N . ALA A 1 100 ? 0.686 2.995 18.345 1.00 86.94 100 ALA A N 1
ATOM 766 C CA . ALA A 1 100 ? 1.510 4.173 18.609 1.00 86.94 100 ALA A CA 1
ATOM 767 C C . ALA A 1 100 ? 2.531 4.426 17.483 1.00 86.94 100 ALA A C 1
ATOM 769 O O . ALA A 1 100 ? 2.697 5.563 17.035 1.00 86.94 100 ALA A O 1
ATOM 770 N N . GLN A 1 101 ? 3.171 3.370 16.971 1.00 86.56 101 GLN A N 1
ATOM 771 C CA . GLN A 1 101 ? 4.090 3.467 15.831 1.00 86.56 101 GLN A CA 1
ATOM 772 C C . GLN A 1 101 ? 3.372 3.884 14.543 1.00 86.56 101 GLN A C 1
ATOM 774 O O . GLN A 1 101 ? 3.851 4.773 13.840 1.00 86.56 101 GLN A O 1
ATOM 779 N N . LEU A 1 102 ? 2.201 3.307 14.263 1.00 86.00 102 LEU A N 1
ATOM 780 C CA . LEU A 1 102 ? 1.390 3.656 13.099 1.00 86.00 102 LEU A CA 1
ATOM 781 C C . LEU A 1 102 ? 0.960 5.127 13.142 1.00 86.00 102 LEU A C 1
ATOM 783 O O . LEU A 1 102 ? 1.089 5.832 12.143 1.00 86.00 102 LEU A O 1
ATOM 787 N N . LYS A 1 103 ? 0.508 5.610 14.307 1.00 86.19 103 LYS A N 1
ATOM 788 C CA . LYS A 1 103 ? 0.155 7.022 14.521 1.00 86.19 103 LYS A CA 1
ATOM 789 C C . LYS A 1 103 ? 1.342 7.944 14.270 1.00 86.19 103 LYS A C 1
ATOM 791 O O . LYS A 1 103 ? 1.211 8.910 13.526 1.00 86.19 103 LYS A O 1
ATOM 796 N N . LYS A 1 104 ? 2.522 7.601 14.791 1.00 88.62 104 LYS A N 1
ATOM 797 C CA . LYS A 1 104 ? 3.754 8.363 14.545 1.00 88.62 104 LYS A CA 1
ATOM 798 C C . LYS A 1 104 ? 4.109 8.427 13.052 1.00 88.62 104 LYS A C 1
ATOM 800 O O . LYS A 1 104 ? 4.505 9.483 12.552 1.00 88.62 104 LYS A O 1
ATOM 805 N N . SER A 1 105 ? 3.958 7.321 12.321 1.00 87.94 105 SER A N 1
ATOM 806 C CA . SER A 1 105 ? 4.146 7.296 10.865 1.00 87.94 105 SER A CA 1
ATOM 807 C C . SER A 1 105 ? 3.114 8.167 10.143 1.00 87.94 105 SER A C 1
ATOM 809 O O . SER A 1 105 ? 3.482 8.917 9.239 1.00 87.94 105 SER A O 1
ATOM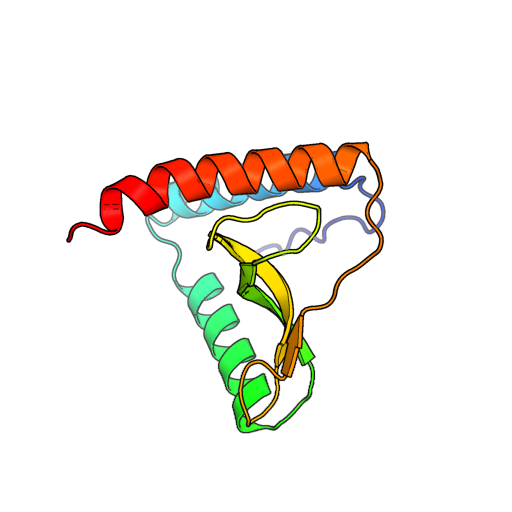 811 N N . ALA A 1 106 ? 1.849 8.120 10.572 1.00 86.88 106 ALA A N 1
ATOM 812 C CA . ALA A 1 106 ? 0.773 8.943 10.027 1.00 86.88 106 ALA A CA 1
ATOM 813 C C . ALA A 1 106 ? 1.027 10.442 10.232 1.00 86.88 106 ALA A C 1
ATOM 815 O O . ALA A 1 106 ? 0.910 11.210 9.284 1.00 86.88 106 ALA A O 1
ATOM 816 N N . GLU A 1 107 ? 1.450 10.855 11.427 1.00 87.75 107 GLU A N 1
ATOM 817 C CA . GLU A 1 107 ? 1.804 12.247 11.736 1.00 87.75 107 GLU A CA 1
ATOM 818 C C . GLU A 1 107 ? 2.988 12.740 10.902 1.00 87.75 107 GLU A C 1
ATOM 820 O O . GLU A 1 107 ? 2.966 13.852 10.374 1.00 87.75 107 GLU A O 1
ATOM 825 N N . THR A 1 108 ? 4.019 11.906 10.741 1.00 88.88 108 THR A N 1
ATOM 826 C CA . THR A 1 108 ? 5.190 12.242 9.917 1.00 88.88 108 THR A CA 1
ATOM 827 C C . THR A 1 108 ? 4.777 12.495 8.467 1.00 88.88 108 THR A C 1
ATOM 829 O O . THR A 1 108 ? 5.166 13.496 7.869 1.00 88.88 108 THR A O 1
ATOM 832 N N . LEU A 1 109 ? 3.944 11.613 7.910 1.00 86.69 109 LEU A N 1
ATOM 833 C CA . LEU A 1 109 ? 3.460 11.734 6.539 1.00 86.69 109 LEU A CA 1
ATOM 834 C C . LEU A 1 109 ? 2.455 12.871 6.366 1.00 86.69 109 LEU A C 1
ATOM 836 O O . LEU A 1 109 ? 2.479 13.526 5.328 1.00 86.69 109 LEU A O 1
ATOM 840 N N . TRP A 1 110 ? 1.611 13.140 7.361 1.00 86.25 110 TRP A N 1
ATOM 841 C CA . TRP A 1 110 ? 0.714 14.293 7.358 1.00 86.25 110 TRP A CA 1
ATOM 842 C C . TRP A 1 110 ? 1.491 15.609 7.336 1.00 86.25 110 TRP A C 1
ATOM 844 O O . TRP A 1 110 ? 1.163 16.502 6.560 1.00 86.25 110 TRP A O 1
ATOM 854 N N . ASN A 1 111 ? 2.552 15.714 8.142 1.00 86.38 111 ASN A N 1
ATOM 855 C CA . ASN A 1 111 ? 3.395 16.905 8.181 1.00 86.38 111 ASN A CA 1
ATOM 856 C C . ASN A 1 111 ? 4.047 17.209 6.834 1.00 86.38 111 ASN A C 1
ATOM 858 O O . ASN A 1 111 ? 4.176 18.374 6.500 1.00 86.38 111 ASN A O 1
ATOM 862 N N . ILE A 1 112 ? 4.408 16.189 6.057 1.00 86.81 112 ILE A N 1
ATOM 863 C CA . ILE A 1 112 ? 4.956 16.381 4.708 1.00 86.81 112 ILE A CA 1
ATOM 864 C C . ILE A 1 112 ? 3.832 16.678 3.703 1.00 86.81 112 ILE A C 1
ATOM 866 O O . ILE A 1 112 ? 3.977 17.533 2.838 1.00 86.81 112 ILE A O 1
ATOM 870 N N . GLN A 1 113 ? 2.692 15.987 3.810 1.00 81.88 113 GLN A N 1
ATOM 871 C CA . GLN A 1 113 ? 1.565 16.143 2.882 1.00 81.88 113 GLN A CA 1
ATOM 872 C C . GLN A 1 113 ? 0.882 17.509 2.982 1.00 81.88 113 GLN A C 1
ATOM 874 O O . GLN A 1 113 ? 0.435 18.026 1.960 1.00 81.88 113 GLN A O 1
ATOM 879 N N . LYS A 1 114 ? 0.788 18.099 4.182 1.00 82.31 114 LYS A N 1
ATOM 880 C CA . LYS A 1 114 ? 0.165 19.419 4.368 1.00 82.31 114 LYS A CA 1
ATOM 881 C C . LYS A 1 114 ? 0.928 20.509 3.608 1.00 82.31 114 LYS A C 1
ATOM 883 O O . LYS A 1 114 ? 0.293 21.361 3.009 1.00 82.31 114 LYS A O 1
ATOM 888 N N . ASP A 1 115 ? 2.257 20.413 3.567 1.00 81.19 115 ASP A N 1
ATOM 889 C CA . ASP A 1 115 ? 3.127 21.406 2.932 1.00 81.19 115 ASP A CA 1
ATOM 890 C C . ASP A 1 115 ? 3.061 21.325 1.391 1.00 81.19 115 ASP A C 1
ATOM 892 O O . ASP A 1 115 ? 3.436 22.266 0.700 1.00 81.19 115 ASP A O 1
ATOM 896 N N . ILE A 1 116 ? 2.582 20.198 0.843 1.00 82.44 116 ILE A N 1
ATOM 897 C CA . ILE A 1 116 ? 2.451 19.955 -0.605 1.00 82.44 116 ILE A CA 1
ATOM 898 C C . ILE A 1 116 ? 1.033 20.264 -1.108 1.00 82.44 116 ILE A C 1
ATOM 900 O O . ILE A 1 116 ? 0.852 20.516 -2.294 1.00 82.44 116 ILE A O 1
ATOM 904 N N . LYS A 1 117 ? 0.019 20.258 -0.233 1.00 63.28 117 LYS A N 1
ATOM 905 C CA . LYS A 1 117 ? -1.394 20.453 -0.613 1.00 63.28 117 LYS A CA 1
ATOM 906 C C . LYS A 1 117 ? -1.710 21.834 -1.207 1.00 63.28 117 LYS A C 1
ATOM 908 O O . LYS A 1 117 ? -2.786 21.985 -1.777 1.00 63.28 117 LYS A O 1
ATOM 913 N N . ASP A 1 118 ? -0.788 22.786 -1.088 1.00 57.47 118 ASP A N 1
ATOM 914 C CA . ASP A 1 118 ? -0.916 24.157 -1.592 1.00 57.47 118 ASP A CA 1
ATOM 915 C C . ASP A 1 118 ? -0.232 24.387 -2.965 1.00 57.47 118 ASP A C 1
ATOM 917 O O . ASP A 1 118 ? -0.100 25.533 -3.400 1.00 57.47 118 ASP A O 1
ATOM 921 N N . LEU A 1 119 ? 0.204 23.317 -3.649 1.00 49.25 119 LEU A N 1
ATOM 922 C CA . LEU A 1 119 ? 0.690 23.317 -5.043 1.00 49.25 119 LEU A CA 1
ATOM 923 C C . LEU A 1 119 ? -0.407 22.880 -6.022 1.00 49.25 119 LEU A C 1
ATOM 925 O O . LEU A 1 119 ? -0.490 23.504 -7.105 1.00 49.25 119 LEU A O 1
#

Mean predicted aligned error: 9.11 Å